Protein AF-A0A0R2IMF7-F1 (afdb_monomer_lite)

Organism: NCBI:txid319652

Sequence (146 aa):
MRCHIEWNLQREDLAADRNMKKHTAIFKRALKAGGRRDLFLGTRECQGYVKPQAFGSGDGYYDNVTSQYFGLMFHGYNYPSDTGNSMLSVRMDAPIMKNGVVHFKRPEECKIVQPIRKIKDVGGHNQKLFESVDDLYQQMIRGDDK

Secondary structure (DSSP, 8-state):
--------TT-GGGGGG--HHHHHHHHHHHHHTT-SS-EESSSTT-EE------TT-S--TTTT---EE--SEEEEEE-HHHHS-SEEEEEEE--EEETTEE-PPPGGG--EEEEEEE------S-GGG---HHHHHHHHHHHS--

InterPro domains:
  IPR010155 CRISPR pre-crRNA endoribonuclease Cas5d [TIGR01876] (2-113)
  IPR021124 CRISPR-associated protein, Cas5 [PF09704] (3-104)

Radius of gyration: 20.21 Å; chains: 1; bounding box: 45×46×52 Å

Foldseek 3Di:
DDDDDDDQPLPPVCVLVPDRVVVVVVVVVQQCVFHPDWDADVDPVRTDTHHDDDPPPDDDPQQVPQKDKDAKDWDAWDDCSRVVDQWIKTFIDTWMDGSNDTDDDDPVPGPDIGTDDGDDPPDDDDPVVDDRPVRVVVVVVVVVPD

pLDDT: mean 86.55, std 13.64, range [39.19, 97.69]

Structure (mmCIF, N/CA/C/O backbone):
data_AF-A0A0R2IMF7-F1
#
_entry.id   AF-A0A0R2IMF7-F1
#
loop_
_atom_site.group_PDB
_atom_site.id
_atom_site.type_symbol
_atom_site.label_atom_id
_atom_site.label_alt_id
_atom_site.label_comp_id
_atom_site.label_asym_id
_atom_site.label_entity_id
_atom_site.label_seq_id
_atom_site.pdbx_PDB_ins_code
_atom_site.Cartn_x
_atom_site.Cartn_y
_atom_site.Cartn_z
_atom_site.occupancy
_atom_site.B_iso_or_equiv
_atom_site.auth_seq_id
_atom_site.auth_comp_id
_atom_site.auth_asym_id
_atom_site.auth_atom_id
_atom_site.pdbx_PDB_model_num
ATOM 1 N N . MET A 1 1 ? -9.077 -3.267 2.532 1.00 86.12 1 MET A N 1
ATOM 2 C CA . MET A 1 1 ? -8.059 -2.433 1.849 1.00 86.12 1 MET A CA 1
ATOM 3 C C . MET A 1 1 ? -8.563 -2.066 0.463 1.00 86.12 1 MET A C 1
ATOM 5 O O . MET A 1 1 ? -9.240 -2.882 -0.150 1.00 86.12 1 MET A O 1
ATOM 9 N N . ARG A 1 2 ? -8.247 -0.862 -0.020 1.00 93.75 2 ARG A N 1
ATOM 10 C CA . ARG A 1 2 ? -8.507 -0.425 -1.397 1.00 93.75 2 ARG A CA 1
ATOM 11 C C . ARG A 1 2 ? -7.180 -0.022 -2.033 1.00 93.75 2 ARG A C 1
ATOM 13 O O . ARG A 1 2 ? -6.409 0.690 -1.401 1.00 93.75 2 ARG A O 1
ATOM 20 N N . CYS A 1 3 ? -6.930 -0.474 -3.253 1.00 93.44 3 CYS A N 1
ATOM 21 C CA . CYS A 1 3 ? -5.738 -0.150 -4.030 1.00 93.44 3 CYS A CA 1
ATOM 22 C C . CYS A 1 3 ? -6.068 -0.139 -5.525 1.00 93.44 3 CYS A C 1
ATOM 24 O O . CYS A 1 3 ? -7.151 -0.569 -5.934 1.00 93.44 3 CYS A O 1
ATOM 26 N N . HIS A 1 4 ? -5.123 0.335 -6.328 1.00 92.62 4 HIS A N 1
ATOM 27 C CA . HIS A 1 4 ? -5.184 0.323 -7.784 1.00 92.62 4 HIS A CA 1
ATOM 28 C C . HIS A 1 4 ? -3.802 0.015 -8.368 1.00 92.62 4 HIS A C 1
ATOM 30 O O . HIS A 1 4 ? -2.811 -0.055 -7.643 1.00 92.62 4 HIS A O 1
ATOM 36 N N . ILE A 1 5 ? -3.763 -0.220 -9.678 1.00 92.06 5 ILE A N 1
ATOM 37 C CA . ILE A 1 5 ? -2.541 -0.513 -10.429 1.00 92.06 5 ILE A CA 1
ATOM 38 C C . ILE A 1 5 ? -2.231 0.701 -11.305 1.00 92.06 5 ILE A C 1
ATOM 40 O O . ILE A 1 5 ? -3.116 1.202 -11.997 1.00 92.06 5 ILE A O 1
ATOM 44 N N . GLU A 1 6 ? -0.974 1.129 -11.299 1.00 91.62 6 GLU A N 1
ATOM 45 C CA . GLU A 1 6 ? -0.418 2.115 -12.227 1.00 91.62 6 GLU A CA 1
ATOM 46 C C . GLU A 1 6 ? 0.743 1.478 -12.998 1.00 91.62 6 GLU A C 1
ATOM 48 O O . GLU A 1 6 ? 1.338 0.492 -12.552 1.00 91.62 6 GLU A O 1
ATOM 53 N N . TRP A 1 7 ? 1.054 2.009 -14.180 1.00 91.06 7 TRP A N 1
ATOM 54 C CA . TRP A 1 7 ? 2.174 1.506 -14.969 1.00 91.06 7 TRP A CA 1
ATOM 55 C C . TRP A 1 7 ? 3.504 1.949 -14.377 1.00 91.06 7 TRP A C 1
ATOM 57 O O . TRP A 1 7 ? 3.688 3.120 -14.055 1.00 91.06 7 TRP A O 1
ATOM 67 N N . ASN A 1 8 ? 4.465 1.029 -14.327 1.00 87.50 8 ASN A N 1
ATOM 68 C CA . ASN A 1 8 ? 5.844 1.395 -14.052 1.00 87.50 8 ASN A CA 1
ATOM 69 C C . ASN A 1 8 ? 6.452 2.052 -15.302 1.00 87.50 8 ASN A C 1
ATOM 71 O O . ASN A 1 8 ? 6.821 1.369 -16.260 1.00 87.50 8 ASN A O 1
ATOM 75 N N . LEU A 1 9 ? 6.536 3.384 -15.293 1.00 86.00 9 LEU A N 1
ATOM 76 C CA . LEU A 1 9 ? 7.067 4.161 -16.415 1.00 86.00 9 LEU A CA 1
ATOM 77 C C . LEU A 1 9 ? 8.586 4.027 -16.579 1.00 86.00 9 LEU A C 1
ATOM 79 O O . LEU A 1 9 ? 9.076 4.267 -17.674 1.00 86.00 9 LEU A O 1
ATOM 83 N N . GLN A 1 10 ? 9.312 3.580 -15.552 1.00 81.19 10 GLN A N 1
ATOM 84 C CA . GLN A 1 10 ? 10.766 3.371 -15.617 1.00 81.19 10 GLN A CA 1
ATOM 85 C C . GLN A 1 10 ? 11.148 2.081 -16.350 1.00 81.19 10 GLN A C 1
ATOM 87 O O . GLN A 1 10 ? 12.299 1.894 -16.732 1.00 81.19 10 GLN A O 1
ATOM 92 N N . ARG A 1 11 ? 10.181 1.184 -16.562 1.00 81.50 11 ARG A N 1
ATOM 93 C CA . ARG A 1 11 ? 10.326 -0.025 -17.378 1.00 81.50 11 ARG A CA 1
ATOM 94 C C . ARG A 1 11 ? 9.732 0.221 -18.759 1.00 81.50 11 ARG A C 1
ATOM 96 O O . ARG A 1 11 ? 8.599 -0.171 -19.055 1.00 81.50 11 ARG A O 1
ATOM 103 N N . GLU A 1 12 ? 10.482 0.942 -19.586 1.00 83.19 12 GLU A N 1
ATOM 104 C CA . GLU A 1 12 ? 10.128 1.189 -20.991 1.00 83.19 12 GLU A CA 1
ATOM 105 C C . GLU A 1 12 ? 10.163 -0.098 -21.826 1.00 83.19 12 GLU A C 1
ATOM 107 O O . GLU A 1 12 ? 9.332 -0.275 -22.712 1.00 83.19 12 GLU A O 1
ATOM 112 N N . ASP A 1 13 ? 11.033 -1.046 -21.471 1.00 82.06 13 ASP A N 1
ATOM 113 C CA . ASP A 1 13 ? 11.120 -2.383 -22.072 1.00 82.06 13 ASP A CA 1
ATOM 114 C C . ASP A 1 13 ? 9.810 -3.182 -21.963 1.00 82.06 13 ASP A C 1
ATOM 116 O O . ASP A 1 13 ? 9.522 -4.031 -22.802 1.00 82.06 13 ASP A O 1
ATOM 120 N N . LEU A 1 14 ? 8.980 -2.881 -20.959 1.00 83.69 14 LEU A N 1
ATOM 121 C CA . LEU A 1 14 ? 7.675 -3.510 -20.744 1.00 83.69 14 LEU A CA 1
ATOM 122 C C . LEU A 1 14 ? 6.506 -2.691 -21.306 1.00 83.69 14 LEU A C 1
ATOM 124 O O . LEU A 1 14 ? 5.352 -2.977 -20.983 1.00 83.69 14 LEU A O 1
ATOM 128 N N . ALA A 1 15 ? 6.761 -1.672 -22.133 1.00 86.06 15 ALA A N 1
ATOM 129 C CA . ALA A 1 15 ? 5.702 -0.841 -22.704 1.00 86.06 15 ALA A CA 1
ATOM 130 C C . ALA A 1 15 ? 4.660 -1.656 -23.488 1.00 86.06 15 ALA A C 1
ATOM 132 O O . ALA A 1 15 ? 3.467 -1.371 -23.378 1.00 86.06 15 ALA A O 1
ATOM 133 N N . ALA A 1 16 ? 5.091 -2.707 -24.192 1.00 84.81 16 ALA A N 1
ATOM 134 C CA . ALA A 1 16 ? 4.203 -3.613 -24.919 1.00 84.81 16 ALA A CA 1
ATOM 135 C C . ALA A 1 16 ? 3.254 -4.404 -23.994 1.00 84.81 16 ALA A C 1
ATOM 137 O O . ALA A 1 16 ? 2.125 -4.697 -24.376 1.00 84.81 16 ALA A O 1
ATOM 138 N N . ASP A 1 17 ? 3.648 -4.683 -22.743 1.00 86.38 17 ASP A N 1
ATOM 139 C CA . ASP A 1 17 ? 2.815 -5.429 -21.786 1.00 86.38 17 ASP A CA 1
ATOM 140 C C . ASP A 1 17 ? 1.851 -4.539 -20.975 1.00 86.38 17 ASP A C 1
ATOM 142 O O . ASP A 1 17 ? 1.181 -5.003 -20.043 1.00 86.38 17 ASP A O 1
ATOM 146 N N . ARG A 1 18 ? 1.735 -3.247 -21.317 1.00 88.00 18 ARG A N 1
ATOM 147 C CA . ARG A 1 18 ? 0.848 -2.278 -20.645 1.00 88.00 18 ARG A CA 1
ATOM 148 C C . ARG A 1 18 ? -0.626 -2.464 -21.033 1.00 88.00 18 ARG A C 1
ATOM 150 O O . ARG A 1 18 ? -1.303 -1.548 -21.493 1.00 88.00 18 ARG A O 1
ATOM 157 N N . ASN A 1 19 ? -1.161 -3.661 -20.805 1.00 90.00 19 ASN A N 1
ATOM 158 C CA . ASN A 1 19 ? -2.553 -4.013 -21.073 1.00 90.00 19 ASN A CA 1
ATOM 159 C C . ASN A 1 19 ? -3.383 -4.067 -19.777 1.00 90.00 19 ASN A C 1
ATOM 161 O O . ASN A 1 19 ? -3.383 -5.062 -19.046 1.00 90.00 19 ASN A O 1
ATOM 165 N N . MET A 1 20 ? -4.135 -3.000 -19.485 1.00 89.69 20 MET A N 1
ATOM 166 C CA . MET A 1 20 ? -4.880 -2.886 -18.220 1.00 89.69 20 MET A CA 1
ATOM 167 C C . MET A 1 20 ? -5.949 -3.978 -18.065 1.00 89.69 20 MET A C 1
ATOM 169 O O . MET A 1 20 ? -6.173 -4.478 -16.960 1.00 89.69 20 MET A O 1
ATOM 173 N N . LYS A 1 21 ? -6.587 -4.393 -19.170 1.00 89.25 21 LYS A N 1
ATOM 174 C CA . LYS A 1 21 ? -7.603 -5.456 -19.157 1.00 89.25 21 LYS A CA 1
ATOM 175 C C . LYS A 1 21 ? -6.982 -6.793 -18.752 1.00 89.25 21 LYS A C 1
ATOM 177 O O . LYS A 1 21 ? -7.521 -7.458 -17.867 1.00 89.25 21 LYS A O 1
ATOM 182 N N . LYS A 1 22 ? -5.828 -7.141 -19.337 1.00 89.31 22 LYS A N 1
ATOM 183 C CA . LYS A 1 22 ? -5.051 -8.347 -19.008 1.00 89.31 22 LYS A CA 1
ATOM 184 C C . LYS A 1 22 ? -4.709 -8.384 -17.516 1.00 89.31 22 LYS A C 1
ATOM 186 O O . LYS A 1 22 ? -5.088 -9.327 -16.819 1.00 89.31 22 LYS A O 1
ATOM 191 N N . HIS A 1 23 ? -4.042 -7.344 -17.014 1.00 90.06 23 HIS A N 1
ATOM 192 C CA . HIS A 1 23 ? -3.564 -7.297 -15.626 1.00 90.06 23 HIS A CA 1
ATOM 193 C C . HIS A 1 23 ? -4.714 -7.270 -14.612 1.00 90.06 23 HIS A C 1
ATOM 195 O O . HIS A 1 23 ? -4.693 -8.025 -13.640 1.00 90.06 23 HIS A O 1
ATOM 201 N N . THR A 1 24 ? -5.780 -6.507 -14.877 1.00 90.38 24 THR A N 1
ATOM 202 C CA . THR A 1 24 ? -6.968 -6.472 -14.006 1.00 90.38 24 THR A CA 1
ATOM 203 C C . THR A 1 24 ? -7.691 -7.820 -13.962 1.00 90.38 24 THR A C 1
ATOM 205 O O . THR A 1 24 ? -8.131 -8.250 -12.894 1.00 90.38 24 THR A O 1
ATOM 208 N N . ALA A 1 25 ? -7.822 -8.512 -15.099 1.00 91.44 25 ALA A N 1
ATOM 209 C CA . ALA A 1 25 ? -8.451 -9.831 -15.147 1.00 91.44 25 ALA A CA 1
ATOM 210 C C . ALA A 1 25 ? -7.648 -10.867 -14.345 1.00 91.44 25 ALA A C 1
ATOM 212 O O . ALA A 1 25 ? -8.224 -11.600 -13.538 1.00 91.44 25 ALA A O 1
ATOM 213 N N . ILE A 1 26 ? -6.320 -10.889 -14.510 1.00 91.00 26 ILE A N 1
ATOM 214 C CA . ILE A 1 26 ? -5.426 -11.761 -13.735 1.00 91.00 26 ILE A CA 1
ATOM 215 C C . ILE A 1 26 ? -5.531 -11.443 -12.240 1.00 91.00 26 ILE A C 1
ATOM 217 O O . ILE A 1 26 ? -5.704 -12.364 -11.442 1.00 91.00 26 ILE A O 1
ATOM 221 N N . PHE A 1 27 ? -5.494 -10.162 -11.862 1.00 92.38 27 PHE A N 1
ATOM 222 C CA . PHE A 1 27 ? -5.606 -9.735 -10.467 1.00 92.38 27 PHE A CA 1
ATOM 223 C C . PHE A 1 27 ? -6.930 -10.180 -9.836 1.00 92.38 27 PHE A C 1
ATOM 225 O O . PHE A 1 27 ? -6.932 -10.770 -8.759 1.00 92.38 27 PHE A O 1
ATOM 232 N N . LYS A 1 28 ? -8.061 -9.987 -10.531 1.00 91.75 28 LYS A N 1
ATOM 233 C CA . LYS A 1 28 ? -9.380 -10.436 -10.055 1.00 91.75 28 LYS A CA 1
ATOM 234 C C . LYS A 1 28 ? -9.445 -11.953 -9.869 1.00 91.75 28 LYS A C 1
ATOM 236 O O . LYS A 1 28 ? -9.999 -12.407 -8.871 1.00 91.75 28 LYS A O 1
ATOM 241 N N . ARG A 1 29 ? -8.895 -12.738 -10.805 1.00 92.31 29 ARG A N 1
ATOM 242 C CA . ARG A 1 29 ? -8.847 -14.208 -10.686 1.00 92.31 29 ARG A CA 1
ATOM 243 C C . ARG A 1 29 ? -7.985 -14.646 -9.503 1.00 92.31 29 ARG A C 1
ATOM 245 O O . ARG A 1 29 ? -8.437 -15.452 -8.701 1.00 92.31 29 ARG A O 1
ATOM 252 N N . ALA A 1 30 ? -6.793 -14.069 -9.366 1.00 93.31 30 ALA A N 1
ATOM 253 C CA . ALA A 1 30 ? -5.892 -14.348 -8.252 1.00 93.31 30 ALA A CA 1
ATOM 254 C C . ALA A 1 30 ? -6.531 -14.004 -6.900 1.00 93.31 30 ALA A C 1
ATOM 256 O O . ALA A 1 30 ? -6.486 -14.815 -5.984 1.00 93.31 30 ALA A O 1
ATOM 257 N N . LEU A 1 31 ? -7.171 -12.837 -6.784 1.00 93.38 31 LEU A N 1
ATOM 258 C CA . LEU A 1 31 ? -7.825 -12.411 -5.548 1.00 93.38 31 LEU A CA 1
ATOM 259 C C . LEU A 1 31 ? -8.978 -13.343 -5.153 1.00 93.38 31 LEU A C 1
ATOM 261 O O . LEU A 1 31 ? -9.123 -13.662 -3.977 1.00 93.38 31 LEU A O 1
ATOM 265 N N . LYS A 1 32 ? -9.774 -13.814 -6.123 1.00 93.38 32 LYS A N 1
ATOM 266 C CA . LYS A 1 32 ? -10.837 -14.804 -5.872 1.00 93.38 32 LYS A CA 1
ATOM 267 C C . LYS A 1 32 ? -10.293 -16.142 -5.362 1.00 93.38 32 LYS A C 1
ATOM 269 O O . LYS A 1 32 ? -10.981 -16.798 -4.594 1.00 93.38 32 LYS A O 1
ATOM 274 N N . ALA A 1 33 ? -9.082 -16.517 -5.766 1.00 93.19 33 ALA A N 1
ATOM 275 C CA . ALA A 1 33 ? -8.410 -17.739 -5.328 1.00 93.19 33 ALA A CA 1
ATOM 276 C C . ALA A 1 33 ? -7.598 -17.573 -4.024 1.00 93.19 33 ALA A C 1
ATOM 278 O O . ALA A 1 33 ? -6.900 -18.500 -3.632 1.00 93.19 33 ALA A O 1
ATOM 279 N N . GLY A 1 34 ? -7.659 -16.411 -3.357 1.00 91.19 34 GLY A N 1
ATOM 280 C CA . GLY A 1 34 ? -6.911 -16.150 -2.118 1.00 91.19 34 GLY A CA 1
ATOM 281 C C . GLY A 1 34 ? -5.477 -15.644 -2.321 1.00 91.19 34 GLY A C 1
ATOM 282 O O . GLY A 1 34 ? -4.736 -15.498 -1.355 1.00 91.19 34 GLY A O 1
ATOM 283 N N . GLY A 1 35 ? -5.094 -15.318 -3.557 1.00 91.75 35 GLY A N 1
ATOM 284 C CA . GLY A 1 35 ? -3.746 -14.892 -3.932 1.00 91.75 35 GLY A CA 1
ATOM 285 C C . GLY A 1 35 ? -3.006 -15.942 -4.764 1.00 91.75 35 GLY A C 1
ATOM 286 O O . GLY A 1 35 ? -3.495 -17.038 -5.006 1.00 91.75 35 GLY A O 1
ATOM 287 N N . ARG A 1 36 ? -1.817 -15.584 -5.264 1.00 91.69 36 ARG A N 1
ATOM 288 C CA . ARG A 1 36 ? -0.920 -16.510 -5.995 1.00 91.69 36 ARG A CA 1
ATOM 289 C C . ARG A 1 36 ? 0.238 -17.028 -5.140 1.00 91.69 36 ARG A C 1
ATOM 291 O O . ARG A 1 36 ? 1.036 -17.818 -5.628 1.00 91.69 36 ARG A O 1
ATOM 298 N N . ARG A 1 37 ? 0.392 -16.494 -3.930 1.00 93.19 37 ARG A N 1
ATOM 299 C CA . ARG A 1 37 ? 1.476 -16.783 -2.989 1.00 93.19 37 ARG A CA 1
ATOM 300 C C . ARG A 1 37 ? 0.916 -16.720 -1.577 1.00 93.19 37 ARG A C 1
ATOM 302 O O . ARG A 1 37 ? -0.104 -16.060 -1.370 1.00 93.19 37 ARG A O 1
ATOM 309 N N . ASP A 1 38 ? 1.636 -17.323 -0.643 1.00 93.94 38 ASP A N 1
ATOM 310 C CA . ASP A 1 38 ? 1.354 -17.190 0.781 1.00 93.94 38 ASP A CA 1
ATOM 311 C C . ASP A 1 38 ? 1.385 -15.721 1.213 1.00 93.94 38 ASP A C 1
ATOM 313 O O . ASP A 1 38 ? 2.174 -14.912 0.708 1.00 93.94 38 ASP A O 1
ATOM 317 N N . LEU A 1 39 ? 0.500 -15.379 2.147 1.00 94.81 39 LEU A N 1
ATOM 318 C CA . LEU A 1 39 ? 0.348 -14.032 2.672 1.00 94.81 39 LEU A CA 1
ATOM 319 C C . LEU A 1 39 ? 0.870 -13.967 4.102 1.00 94.81 39 LEU A C 1
ATOM 321 O O . LEU A 1 39 ? 0.502 -14.785 4.941 1.00 94.81 39 LEU A O 1
ATOM 325 N N . PHE A 1 40 ? 1.671 -12.941 4.377 1.00 96.88 40 PHE A N 1
ATOM 326 C CA . PHE A 1 40 ? 2.277 -12.695 5.680 1.00 96.88 40 PHE A CA 1
ATOM 327 C C . PHE A 1 40 ? 1.933 -11.295 6.189 1.00 96.88 40 PHE A C 1
ATOM 329 O O . PHE A 1 40 ? 1.930 -10.327 5.424 1.00 96.88 40 PHE A O 1
ATOM 336 N N . LEU A 1 41 ? 1.676 -11.180 7.489 1.00 96.25 41 LEU A N 1
ATOM 337 C CA . LEU A 1 41 ? 1.415 -9.924 8.188 1.00 96.25 41 LEU A CA 1
ATOM 338 C C . LEU A 1 41 ? 2.708 -9.431 8.853 1.00 96.25 41 LEU A C 1
ATOM 340 O O . LEU A 1 41 ? 2.900 -9.555 10.056 1.00 96.25 41 LEU A O 1
ATOM 344 N N . GLY A 1 42 ? 3.623 -8.898 8.043 1.00 95.19 42 GLY A N 1
ATOM 345 C CA . GLY A 1 42 ? 4.891 -8.308 8.496 1.00 95.19 42 GLY A CA 1
ATOM 346 C C . GLY A 1 42 ? 6.034 -9.308 8.701 1.00 95.19 42 GLY A C 1
ATOM 347 O O . GLY A 1 42 ? 7.163 -9.005 8.323 1.00 95.19 42 GLY A O 1
ATOM 348 N N . THR A 1 43 ? 5.757 -10.505 9.221 1.00 95.81 43 THR A N 1
ATOM 349 C CA . THR A 1 43 ? 6.768 -11.543 9.497 1.00 95.81 43 THR A CA 1
ATOM 350 C C . THR A 1 43 ? 6.329 -12.929 9.009 1.00 95.81 43 THR A C 1
ATOM 352 O O . THR A 1 43 ? 5.151 -13.154 8.726 1.00 95.81 43 THR A O 1
ATOM 355 N N . ARG A 1 44 ? 7.275 -13.868 8.856 1.00 96.00 44 ARG A N 1
ATOM 356 C CA . ARG A 1 44 ? 7.038 -15.176 8.204 1.00 96.00 44 ARG A CA 1
ATOM 357 C C . ARG A 1 44 ? 6.166 -16.114 9.043 1.00 96.00 44 ARG A C 1
ATOM 359 O O . ARG A 1 44 ? 5.473 -16.965 8.503 1.00 96.00 44 ARG A O 1
ATOM 366 N N . GLU A 1 45 ? 6.207 -15.964 10.353 1.00 96.19 45 GLU A N 1
ATOM 367 C CA . GLU A 1 45 ? 5.408 -16.713 11.316 1.00 96.19 45 GLU A CA 1
ATOM 368 C C . GLU A 1 45 ? 3.957 -16.210 11.408 1.00 96.19 45 GLU A C 1
ATOM 370 O O . GLU A 1 45 ? 3.081 -16.934 11.871 1.00 96.19 45 GLU A O 1
ATOM 375 N N . CYS A 1 46 ? 3.678 -15.002 10.910 1.00 96.94 46 CYS A N 1
ATOM 376 C CA . CYS A 1 46 ? 2.353 -14.385 10.933 1.00 96.94 46 CYS A CA 1
ATOM 377 C C . CYS A 1 46 ? 1.613 -14.600 9.602 1.00 96.94 46 CYS A C 1
ATOM 379 O O . CYS A 1 46 ? 1.406 -13.657 8.833 1.00 96.94 46 CYS A O 1
ATOM 381 N N . GLN A 1 47 ? 1.228 -15.844 9.305 1.00 97.25 47 GLN A N 1
ATOM 382 C CA . GLN A 1 47 ? 0.503 -16.177 8.074 1.00 97.25 47 GLN A CA 1
ATOM 383 C C . GLN A 1 47 ? -0.962 -15.702 8.119 1.00 97.25 47 GLN A C 1
ATOM 385 O O . GLN A 1 47 ? -1.629 -15.775 9.150 1.00 97.25 47 GLN A O 1
ATOM 390 N N . GLY A 1 48 ? -1.478 -15.231 6.982 1.00 95.94 48 GLY A N 1
ATOM 391 C CA . GLY A 1 48 ? -2.863 -14.788 6.821 1.00 95.94 48 GLY A CA 1
ATOM 392 C C . GLY A 1 48 ? -3.472 -15.207 5.482 1.00 95.94 48 GLY A C 1
ATOM 393 O O . GLY A 1 48 ? -2.877 -15.958 4.712 1.00 95.94 48 GLY A O 1
ATOM 394 N N . TYR A 1 49 ? -4.669 -14.698 5.191 1.00 96.00 49 TYR A N 1
ATOM 395 C CA . TYR A 1 49 ? -5.375 -14.938 3.930 1.00 96.00 49 TYR A CA 1
ATOM 396 C C . TYR A 1 49 ? -6.080 -13.668 3.442 1.00 96.00 49 TYR A C 1
ATOM 398 O O . TYR A 1 49 ? -6.298 -12.724 4.204 1.00 96.00 49 TYR A O 1
ATOM 406 N N . VAL A 1 50 ? -6.460 -13.643 2.163 1.00 95.56 50 VAL A N 1
ATOM 407 C CA . VAL A 1 50 ? -7.252 -12.558 1.563 1.00 95.56 50 VAL A CA 1
ATOM 408 C C . VAL A 1 50 ? -8.504 -13.093 0.897 1.00 95.56 50 VAL A C 1
ATOM 410 O O . VAL A 1 50 ? -8.534 -14.207 0.384 1.00 95.56 50 VAL A O 1
ATOM 413 N N . LYS A 1 51 ? -9.539 -12.254 0.872 1.00 94.25 51 LYS A N 1
ATOM 414 C CA . LYS A 1 51 ? -10.773 -12.493 0.129 1.00 94.25 51 LYS A CA 1
ATOM 415 C C . LYS A 1 51 ? -11.214 -11.215 -0.585 1.00 94.25 51 LYS A C 1
ATOM 417 O O . LYS A 1 51 ? -10.937 -10.119 -0.088 1.00 94.25 51 LYS A O 1
ATOM 422 N N . PRO A 1 52 ? -11.908 -11.321 -1.727 1.00 94.56 52 PRO A N 1
ATOM 423 C CA . PRO A 1 52 ? -12.559 -10.168 -2.328 1.00 94.56 52 PRO A CA 1
ATOM 424 C C . PRO A 1 52 ? -13.650 -9.645 -1.386 1.00 94.56 52 PRO A C 1
ATOM 426 O O . PRO A 1 52 ? -14.439 -10.422 -0.853 1.00 94.56 52 PRO A O 1
ATOM 429 N N . GLN A 1 53 ? -13.686 -8.330 -1.184 1.00 93.38 53 GLN A N 1
ATOM 430 C CA . GLN A 1 53 ? -14.693 -7.664 -0.362 1.00 93.38 53 GLN A CA 1
ATOM 431 C C . GLN A 1 53 ? -14.910 -6.238 -0.869 1.00 93.38 53 GLN A C 1
ATOM 433 O O . GLN A 1 53 ? -13.961 -5.585 -1.314 1.00 93.38 53 GLN A O 1
ATOM 438 N N . ALA A 1 54 ? -16.151 -5.755 -0.800 1.00 94.69 54 ALA A N 1
ATOM 439 C CA . ALA A 1 54 ? -16.449 -4.354 -1.066 1.00 94.69 54 ALA A CA 1
ATOM 440 C C . ALA A 1 54 ? -15.829 -3.471 0.030 1.00 94.69 54 ALA A C 1
ATOM 442 O O . ALA A 1 54 ? -15.924 -3.760 1.221 1.00 94.69 54 ALA A O 1
ATOM 443 N N . PHE A 1 55 ? -15.144 -2.397 -0.357 1.00 95.12 55 PHE A N 1
ATOM 444 C CA . PHE A 1 55 ? -14.535 -1.510 0.630 1.00 95.12 55 PHE A CA 1
ATOM 445 C C . PHE A 1 55 ? -15.619 -0.724 1.380 1.00 95.12 55 PHE A C 1
ATOM 447 O O . PHE A 1 55 ? -16.485 -0.136 0.739 1.00 95.12 55 PHE A O 1
ATOM 454 N N . GLY A 1 56 ? -15.544 -0.699 2.713 1.00 93.88 56 GLY A N 1
ATOM 455 C CA . GLY A 1 56 ? -16.523 -0.014 3.565 1.00 93.88 56 GLY A CA 1
ATOM 456 C C . GLY A 1 56 ? -17.820 -0.793 3.808 1.00 93.88 56 GLY A C 1
ATOM 457 O O . GLY A 1 56 ? -18.780 -0.211 4.291 1.00 93.88 56 GLY A O 1
ATOM 458 N N . SER A 1 57 ? -17.882 -2.082 3.453 1.00 94.69 57 SER A N 1
ATOM 459 C CA . SER A 1 57 ? -19.033 -2.931 3.779 1.00 94.69 57 SER A CA 1
ATOM 460 C C . SER A 1 57 ? -18.876 -3.613 5.140 1.00 94.69 57 SER A C 1
ATOM 462 O O . SER A 1 57 ? -17.808 -4.177 5.404 1.00 94.69 57 SER A O 1
ATOM 464 N N . GLY A 1 58 ? -19.974 -3.713 5.888 1.00 94.19 58 GLY A N 1
ATOM 465 C CA . GLY A 1 58 ? -20.021 -4.344 7.209 1.00 94.19 58 GLY A CA 1
ATOM 466 C C . GLY A 1 58 ? -19.560 -3.403 8.319 1.00 94.19 58 GLY A C 1
ATOM 467 O O . GLY A 1 58 ? -18.960 -2.369 8.039 1.00 94.19 58 GLY A O 1
ATOM 468 N N . ASP A 1 59 ? -19.843 -3.785 9.561 1.00 96.19 59 ASP A N 1
ATOM 469 C CA . ASP A 1 59 ? -19.538 -2.961 10.730 1.00 96.19 59 ASP A CA 1
ATOM 470 C C . ASP A 1 59 ? -18.068 -3.112 11.147 1.00 96.19 59 ASP A C 1
ATOM 472 O O . ASP A 1 59 ? -17.519 -4.219 11.208 1.00 96.19 59 ASP A O 1
ATOM 476 N N . GLY A 1 60 ? -17.423 -1.988 11.443 1.00 95.44 60 GLY A N 1
ATOM 477 C CA . GLY A 1 60 ? -16.061 -1.900 11.944 1.00 95.44 60 GLY A CA 1
ATOM 478 C C . GLY A 1 60 ? -16.006 -1.451 13.404 1.00 95.44 60 GLY A C 1
ATOM 479 O O . GLY A 1 60 ? -16.783 -0.622 13.869 1.00 95.44 60 GLY A O 1
ATOM 480 N N . TYR A 1 61 ? -15.013 -1.951 14.146 1.00 97.06 61 TYR A N 1
ATOM 481 C CA . TYR A 1 61 ? -14.804 -1.573 15.552 1.00 97.06 61 TYR A CA 1
ATOM 482 C C . TYR A 1 61 ? -14.578 -0.060 15.745 1.00 97.06 61 TYR A C 1
ATOM 484 O O . TYR A 1 61 ? -14.941 0.511 16.770 1.00 97.06 61 TYR A O 1
ATOM 492 N N . TYR A 1 62 ? -13.974 0.598 14.752 1.00 97.19 62 TYR A N 1
ATOM 493 C CA . TYR A 1 62 ? -13.563 2.002 14.819 1.00 97.19 62 TYR A CA 1
ATOM 494 C C . TYR A 1 62 ? -14.498 2.965 14.073 1.00 97.19 62 TYR A C 1
ATOM 496 O O . TYR A 1 62 ? -14.152 4.138 13.928 1.00 97.19 62 TYR A O 1
ATOM 504 N N . ASP A 1 63 ? -15.672 2.521 13.621 1.00 95.56 63 ASP A N 1
ATOM 505 C CA . ASP A 1 63 ? -16.570 3.344 12.793 1.00 95.56 63 ASP A CA 1
ATOM 506 C C . ASP A 1 63 ? -17.028 4.618 13.522 1.00 95.56 63 ASP A C 1
ATOM 508 O O . ASP A 1 63 ? -17.100 5.701 12.935 1.00 95.56 63 ASP A O 1
ATOM 512 N N . ASN A 1 64 ? -17.225 4.508 14.838 1.00 96.44 64 ASN A N 1
ATOM 513 C CA . ASN A 1 64 ? -17.642 5.608 15.711 1.00 96.44 64 ASN A CA 1
ATOM 514 C C . ASN A 1 64 ? -16.469 6.410 16.302 1.00 96.44 64 ASN A C 1
ATOM 516 O O . ASN A 1 64 ? -16.685 7.332 17.087 1.00 96.44 64 ASN A O 1
ATOM 520 N N . VAL A 1 65 ? -15.221 6.084 15.949 1.00 96.44 65 VAL A N 1
ATOM 521 C CA . VAL A 1 65 ? -14.045 6.839 16.397 1.00 96.44 65 VAL A CA 1
ATOM 522 C C . VAL A 1 65 ? -13.733 7.930 15.379 1.00 96.44 65 VAL A C 1
ATOM 524 O O . VAL A 1 65 ? -13.186 7.663 14.309 1.00 96.44 65 VAL A O 1
ATOM 527 N N . THR A 1 66 ? -14.051 9.180 15.726 1.00 95.69 66 THR A N 1
ATOM 528 C CA . THR A 1 66 ? -13.889 10.343 14.836 1.00 95.69 66 THR A CA 1
ATOM 529 C C . THR A 1 66 ? -12.465 10.495 14.310 1.00 95.69 66 THR A C 1
ATOM 531 O O . THR A 1 66 ? -12.263 10.756 13.125 1.00 95.69 66 THR A O 1
ATOM 534 N N . SER A 1 67 ? -11.463 10.362 15.182 1.00 96.81 67 SER A N 1
ATOM 535 C CA . SER A 1 67 ? -10.062 10.506 14.800 1.00 96.81 67 SER A CA 1
ATOM 536 C C . SER A 1 67 ? -9.138 9.823 15.803 1.00 96.81 67 SER A C 1
ATOM 538 O O . SER A 1 67 ? -9.301 10.001 17.006 1.00 96.81 67 SER A O 1
ATOM 540 N N . GLN A 1 68 ? -8.123 9.121 15.306 1.00 96.62 68 GLN A N 1
ATOM 541 C CA . GLN A 1 68 ? -7.023 8.560 16.088 1.00 96.62 68 GLN A CA 1
ATOM 542 C C . GLN A 1 68 ? -5.692 8.895 15.411 1.00 96.62 68 GLN A C 1
ATOM 544 O O . GLN A 1 68 ? -5.509 8.653 14.216 1.00 96.62 68 GLN A O 1
ATOM 549 N N . TYR A 1 69 ? -4.756 9.441 16.184 1.00 96.44 69 TYR A N 1
ATOM 550 C CA . TYR A 1 69 ? -3.393 9.716 15.735 1.00 96.44 69 TYR A CA 1
ATOM 551 C C . TYR A 1 69 ? -2.469 8.558 16.119 1.00 96.44 69 TYR A C 1
ATOM 553 O O . TYR A 1 69 ? -2.512 8.094 17.260 1.00 96.44 69 TYR A O 1
ATOM 561 N N . PHE A 1 70 ? -1.636 8.103 15.181 1.00 95.81 70 PHE A N 1
ATOM 562 C CA . PHE A 1 70 ? -0.687 7.005 15.415 1.00 95.81 70 PHE A CA 1
ATOM 563 C C . PHE A 1 70 ? 0.758 7.462 15.640 1.00 95.81 70 PHE A C 1
ATOM 565 O O . PHE A 1 70 ? 1.623 6.634 15.914 1.00 95.81 70 PHE A O 1
ATOM 572 N N . GLY A 1 71 ? 1.042 8.764 15.552 1.00 96.31 71 GLY A N 1
ATOM 573 C CA . GLY A 1 71 ? 2.422 9.244 15.578 1.00 96.31 71 GLY A CA 1
ATOM 574 C C . GLY A 1 71 ? 3.138 9.039 14.247 1.00 96.31 71 GLY A C 1
ATOM 575 O O . GLY A 1 71 ? 2.522 8.745 13.223 1.00 96.31 71 GLY A O 1
ATOM 576 N N . LEU A 1 72 ? 4.456 9.235 14.265 1.00 96.62 72 LEU A N 1
ATOM 577 C CA . LEU A 1 72 ? 5.305 9.042 13.096 1.00 96.62 72 LEU A CA 1
ATOM 578 C C . LEU A 1 72 ? 5.465 7.544 12.806 1.00 96.62 72 LEU A C 1
ATOM 580 O O . LEU A 1 72 ? 5.934 6.788 13.653 1.00 96.62 72 LEU A O 1
ATOM 584 N N . MET A 1 73 ? 5.114 7.130 11.595 1.00 97.31 73 MET A N 1
ATOM 585 C CA . MET A 1 73 ? 5.169 5.753 11.124 1.00 97.31 73 MET A CA 1
ATOM 586 C C . MET A 1 73 ? 5.978 5.636 9.833 1.00 97.31 73 MET A C 1
ATOM 588 O O . MET A 1 73 ? 6.089 6.569 9.035 1.00 97.31 73 MET A O 1
ATOM 592 N N . PHE A 1 74 ? 6.527 4.446 9.616 1.00 97.06 74 PHE A N 1
ATOM 593 C CA . PHE A 1 74 ? 7.165 4.078 8.360 1.00 97.06 74 PHE A CA 1
ATOM 594 C C . PHE A 1 74 ? 6.133 4.010 7.224 1.00 97.06 74 PHE A C 1
ATOM 596 O O . PHE A 1 74 ? 5.102 3.355 7.365 1.00 97.06 74 PHE A O 1
ATOM 603 N N . HIS A 1 75 ? 6.420 4.663 6.092 1.00 96.81 75 HIS A N 1
ATOM 604 C CA . HIS A 1 75 ? 5.596 4.593 4.876 1.00 96.81 75 HIS A CA 1
ATOM 605 C C . HIS A 1 75 ? 6.184 3.624 3.850 1.00 96.81 75 HIS A C 1
ATOM 607 O O . HIS A 1 75 ? 5.475 2.782 3.303 1.00 96.81 75 HIS A O 1
ATOM 613 N N . GLY A 1 76 ? 7.487 3.726 3.587 1.00 95.69 76 GLY A N 1
ATOM 614 C CA . GLY A 1 76 ? 8.161 2.873 2.613 1.00 95.69 76 GLY A CA 1
ATOM 615 C C . GLY A 1 76 ? 9.573 3.338 2.281 1.00 95.69 76 GLY A C 1
ATOM 616 O O . GLY A 1 76 ? 10.011 4.405 2.708 1.00 95.69 76 GLY A O 1
ATOM 617 N N . TYR A 1 77 ? 10.284 2.550 1.481 1.00 94.69 77 TYR A N 1
ATOM 618 C CA . TYR A 1 77 ? 11.592 2.924 0.946 1.00 94.69 77 TYR A CA 1
ATOM 619 C C . TYR A 1 77 ? 11.469 3.538 -0.449 1.00 94.69 77 TYR A C 1
ATOM 621 O O . TYR A 1 77 ? 10.600 3.160 -1.235 1.00 94.69 77 TYR A O 1
ATOM 629 N N . ASN A 1 78 ? 12.357 4.478 -0.757 1.00 91.81 78 ASN A N 1
ATOM 630 C CA . ASN A 1 78 ? 12.683 4.909 -2.111 1.00 91.81 78 ASN A CA 1
ATOM 631 C C . ASN A 1 78 ? 13.905 4.110 -2.563 1.00 91.81 78 ASN A C 1
ATOM 633 O O . ASN A 1 78 ? 15.022 4.394 -2.114 1.00 91.81 78 ASN A O 1
ATOM 637 N N . TYR A 1 79 ? 13.702 3.114 -3.420 1.00 88.31 79 TYR A N 1
ATOM 638 C CA . TYR A 1 79 ? 14.817 2.391 -4.017 1.00 88.31 79 TYR A CA 1
ATOM 639 C C . TYR A 1 79 ? 15.389 3.159 -5.215 1.00 88.31 79 TYR A C 1
ATOM 641 O O . TYR A 1 79 ? 14.665 3.917 -5.872 1.00 88.31 79 TYR A O 1
ATOM 649 N N . PRO A 1 80 ? 16.676 2.949 -5.543 1.00 82.44 80 PRO A N 1
ATOM 650 C CA . PRO A 1 80 ? 17.264 3.531 -6.743 1.00 82.44 80 PRO A CA 1
ATOM 651 C C . PRO A 1 80 ? 16.538 3.154 -8.030 1.00 82.44 80 PRO A C 1
ATOM 653 O O . PRO A 1 80 ? 16.329 4.018 -8.876 1.00 82.44 80 PRO A O 1
ATOM 656 N N . SER A 1 81 ? 16.066 1.908 -8.123 1.00 74.94 81 SER A N 1
ATOM 657 C CA . SER A 1 81 ? 15.258 1.413 -9.241 1.00 74.94 81 SER A CA 1
ATOM 658 C C . SER A 1 81 ? 13.968 2.203 -9.45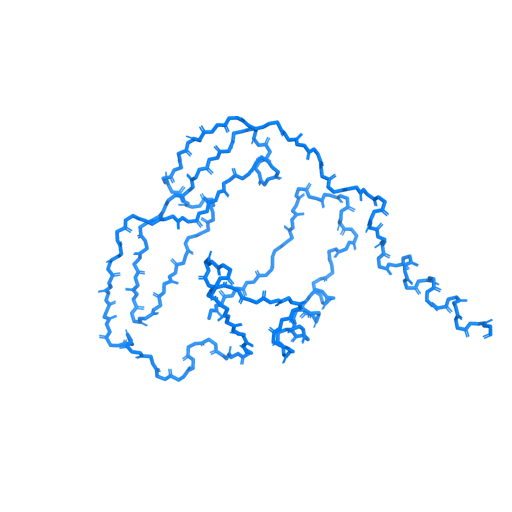1 1.00 74.94 81 SER A C 1
ATOM 660 O O . SER A 1 81 ? 13.525 2.327 -10.584 1.00 74.94 81 SER A O 1
ATOM 662 N N . ASP A 1 82 ? 13.396 2.734 -8.365 1.00 73.31 82 ASP A N 1
ATOM 663 C CA . ASP A 1 82 ? 12.075 3.370 -8.336 1.00 73.31 82 ASP A CA 1
ATOM 664 C C . ASP A 1 82 ? 12.162 4.894 -8.465 1.00 73.31 82 ASP A C 1
ATOM 666 O O . ASP A 1 82 ? 11.166 5.568 -8.718 1.00 73.31 82 ASP A O 1
ATOM 670 N N . THR A 1 83 ? 13.345 5.476 -8.256 1.00 71.00 83 THR A N 1
ATOM 671 C CA . THR A 1 83 ? 13.551 6.936 -8.244 1.00 71.00 83 THR A CA 1
ATOM 672 C C . THR A 1 83 ? 14.581 7.418 -9.260 1.00 71.00 83 THR A C 1
ATOM 674 O O . THR A 1 83 ? 14.673 8.618 -9.503 1.00 71.00 83 THR A O 1
ATOM 677 N N . GLY A 1 84 ? 15.388 6.515 -9.827 1.00 73.25 84 GLY A N 1
ATOM 678 C CA . GLY A 1 84 ? 16.557 6.850 -10.644 1.00 73.25 84 GLY A CA 1
ATOM 679 C C . GLY A 1 84 ? 17.731 7.432 -9.843 1.00 73.25 84 GLY A C 1
ATOM 680 O O . GLY A 1 84 ? 18.770 7.757 -10.415 1.00 73.25 84 GLY A O 1
ATOM 681 N N . ASN A 1 85 ? 17.600 7.567 -8.519 1.00 77.56 85 ASN A N 1
ATOM 682 C CA . ASN A 1 85 ? 18.634 8.104 -7.643 1.00 77.56 85 ASN A CA 1
ATOM 683 C C . ASN A 1 85 ? 19.347 6.972 -6.897 1.00 77.56 85 ASN A C 1
ATOM 685 O O . ASN A 1 85 ? 18.723 6.212 -6.172 1.00 77.56 85 ASN A O 1
ATOM 689 N N . SER A 1 86 ? 20.679 6.915 -6.969 1.00 84.25 86 SER A N 1
ATOM 690 C CA . SER A 1 86 ? 21.503 5.940 -6.225 1.00 84.25 86 SER A CA 1
ATOM 691 C C . SER A 1 86 ? 21.330 5.943 -4.692 1.00 84.25 86 SER A C 1
ATOM 693 O O . SER A 1 86 ? 21.869 5.069 -4.014 1.00 84.25 86 SER A O 1
ATOM 695 N N . MET A 1 87 ? 20.623 6.915 -4.111 1.00 89.75 87 MET A N 1
ATOM 696 C CA . MET A 1 87 ? 20.371 7.004 -2.674 1.00 89.75 87 MET A CA 1
ATOM 697 C C . MET A 1 87 ? 19.138 6.193 -2.251 1.00 89.75 87 MET A C 1
ATOM 699 O O . MET A 1 87 ? 18.006 6.581 -2.537 1.00 89.75 87 MET A O 1
ATOM 703 N N . LEU A 1 88 ? 19.344 5.140 -1.455 1.00 92.31 88 LEU A N 1
ATOM 704 C CA . LEU A 1 88 ? 18.260 4.527 -0.689 1.00 92.31 88 LEU A CA 1
ATOM 705 C C . LEU A 1 88 ? 17.825 5.503 0.408 1.00 92.31 88 LEU A C 1
ATOM 707 O O . LEU A 1 88 ? 18.638 5.909 1.244 1.00 92.31 88 LEU A O 1
ATOM 711 N N . SER A 1 89 ? 16.540 5.842 0.434 1.00 94.25 89 SER A N 1
ATOM 712 C CA . SER A 1 89 ? 15.946 6.664 1.492 1.00 94.25 89 SER A CA 1
ATOM 713 C C . SER A 1 89 ? 14.683 6.025 2.059 1.00 94.25 89 SER A C 1
ATOM 715 O O . SER A 1 89 ? 14.016 5.237 1.390 1.00 94.25 89 SER A O 1
ATOM 717 N N . VAL A 1 90 ? 14.368 6.344 3.311 1.00 96.50 90 VAL A N 1
ATOM 718 C CA . VAL A 1 90 ? 13.113 5.964 3.964 1.00 96.50 90 VAL A CA 1
ATOM 719 C C . VAL A 1 90 ? 12.161 7.147 3.971 1.00 96.50 90 VAL A C 1
ATOM 721 O O . VAL A 1 90 ? 12.555 8.273 4.271 1.00 96.50 90 VAL A O 1
ATOM 724 N N . ARG A 1 91 ? 10.900 6.879 3.647 1.00 96.75 91 ARG A N 1
ATOM 725 C CA . ARG A 1 91 ? 9.788 7.811 3.789 1.00 96.75 91 ARG A CA 1
ATOM 726 C C . ARG A 1 91 ? 9.039 7.490 5.073 1.00 96.75 91 ARG A C 1
ATOM 728 O O . ARG A 1 91 ? 8.681 6.336 5.320 1.00 96.75 91 ARG A O 1
ATOM 735 N N . MET A 1 92 ? 8.775 8.523 5.856 1.00 97.25 92 MET A N 1
ATOM 736 C CA . MET A 1 92 ? 7.945 8.458 7.053 1.00 97.25 92 MET A CA 1
ATOM 737 C C . MET A 1 92 ? 6.709 9.337 6.847 1.00 97.25 92 MET A C 1
ATOM 739 O O . MET A 1 92 ? 6.764 10.363 6.163 1.00 97.25 92 MET A O 1
ATOM 743 N N . ASP A 1 93 ? 5.598 8.950 7.456 1.00 97.12 93 ASP A N 1
ATOM 744 C CA . ASP A 1 93 ? 4.380 9.755 7.502 1.00 97.12 93 ASP A CA 1
ATOM 745 C C . ASP A 1 93 ? 3.748 9.662 8.889 1.00 97.12 93 ASP A C 1
ATOM 747 O O . ASP A 1 93 ? 4.047 8.751 9.651 1.00 97.12 93 ASP A O 1
ATOM 751 N N . ALA A 1 94 ? 2.881 10.606 9.230 1.00 95.81 94 ALA A N 1
ATOM 752 C CA . ALA A 1 94 ? 2.148 10.595 10.488 1.00 95.81 94 ALA A CA 1
ATOM 753 C C . ALA A 1 94 ? 0.652 10.374 10.208 1.00 95.81 94 ALA A C 1
ATOM 755 O O . ALA A 1 94 ? -0.106 11.349 10.130 1.00 95.81 94 ALA A O 1
ATOM 756 N N . PRO A 1 95 ? 0.223 9.120 9.956 1.00 96.00 95 PRO A N 1
ATOM 757 C CA . PRO A 1 95 ? -1.136 8.837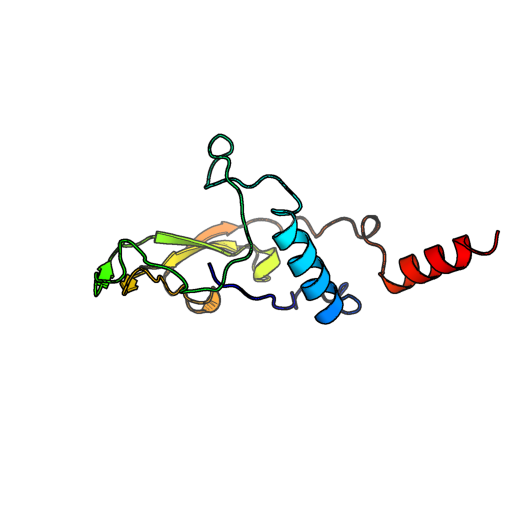 9.525 1.00 96.00 95 PRO A CA 1
ATOM 758 C C . PRO A 1 95 ? -2.152 9.119 10.636 1.00 96.00 95 PRO A C 1
ATOM 760 O O . PRO A 1 95 ? -1.918 8.877 11.823 1.00 96.00 95 PRO A O 1
ATOM 763 N N . ILE A 1 96 ? -3.321 9.594 10.213 1.00 96.88 96 ILE A N 1
ATOM 764 C CA . ILE A 1 96 ? -4.500 9.769 11.060 1.00 96.88 96 ILE A CA 1
ATOM 765 C C . ILE A 1 96 ? -5.567 8.801 10.555 1.00 96.88 96 ILE A C 1
ATOM 767 O O . ILE A 1 96 ? -5.878 8.787 9.362 1.00 96.88 96 ILE A O 1
ATOM 771 N N . MET A 1 97 ? -6.136 8.010 11.460 1.00 97.69 97 MET A N 1
ATOM 772 C CA . MET A 1 97 ? -7.330 7.217 11.184 1.00 97.69 97 MET A CA 1
ATOM 773 C C . MET A 1 97 ? -8.568 8.042 11.493 1.00 97.69 97 MET A C 1
ATOM 775 O O . MET A 1 97 ? -8.639 8.641 12.561 1.00 97.69 97 MET A O 1
ATOM 779 N N . LYS A 1 98 ? -9.550 8.044 10.596 1.00 97.50 98 LYS A N 1
ATOM 780 C CA . LYS A 1 98 ? -10.864 8.6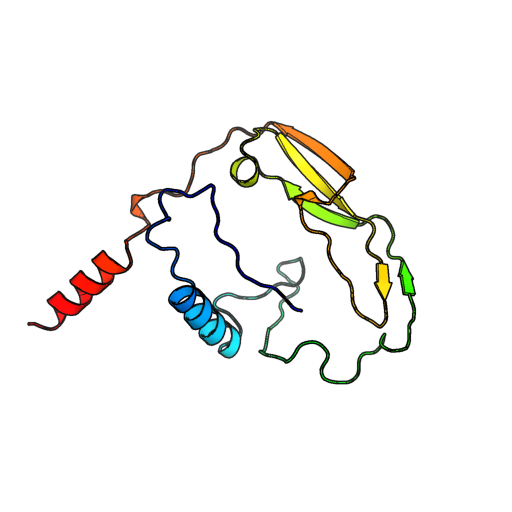59 10.812 1.00 97.50 98 LYS A CA 1
ATOM 781 C C . LYS A 1 98 ? -11.938 7.631 10.510 1.00 97.50 98 LYS A C 1
ATOM 783 O O . LYS A 1 98 ? -11.900 7.045 9.430 1.00 97.50 98 LYS A O 1
ATOM 788 N N . ASN A 1 99 ? -12.843 7.387 11.456 1.00 96.88 99 ASN A N 1
ATOM 789 C CA . ASN A 1 99 ? -13.928 6.409 11.315 1.00 96.88 99 ASN A CA 1
ATOM 790 C C . ASN A 1 99 ? -13.409 5.039 10.837 1.00 96.88 99 ASN A C 1
ATOM 792 O O . ASN A 1 99 ? -13.882 4.487 9.850 1.00 96.88 99 ASN A O 1
ATOM 796 N N . GLY A 1 100 ? -12.329 4.552 11.457 1.00 96.38 100 GLY A N 1
ATOM 797 C CA . GLY A 1 100 ? -11.694 3.279 11.091 1.00 96.38 100 GLY A CA 1
ATOM 798 C C . GLY A 1 100 ? -10.904 3.264 9.776 1.00 96.38 100 GLY A C 1
ATOM 799 O O . GLY A 1 100 ? -10.317 2.238 9.432 1.00 96.38 100 GLY A O 1
ATOM 800 N N . VAL A 1 101 ? -10.829 4.380 9.043 1.00 97.19 101 VAL A N 1
ATOM 801 C CA . VAL A 1 101 ? -10.154 4.460 7.741 1.00 97.19 101 VAL A CA 1
ATOM 802 C C . VAL A 1 101 ? -8.865 5.272 7.830 1.00 97.19 101 VAL A C 1
ATOM 804 O O . VAL A 1 101 ? -8.852 6.413 8.288 1.00 97.19 101 VAL A O 1
ATOM 807 N N . VAL A 1 102 ? -7.769 4.691 7.335 1.00 97.00 102 VAL A N 1
ATOM 808 C CA . VAL A 1 102 ? -6.485 5.377 7.133 1.00 97.00 102 VAL A CA 1
ATOM 809 C C . VAL A 1 102 ? -6.304 5.682 5.648 1.00 97.00 102 VAL A C 1
ATOM 811 O O . VAL A 1 102 ? -6.323 4.777 4.811 1.00 97.00 102 VAL A O 1
ATOM 814 N N . HIS A 1 103 ? -6.103 6.959 5.321 1.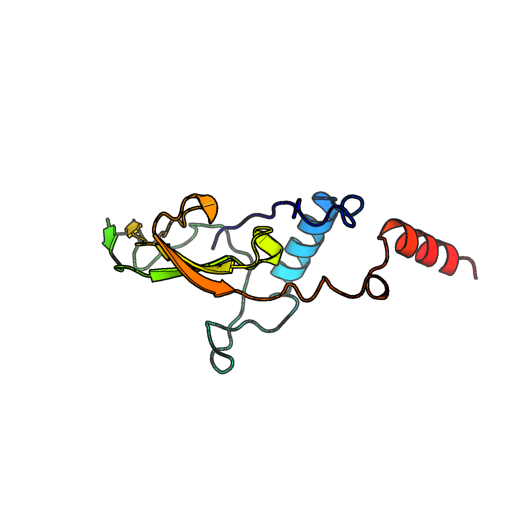00 95.69 103 HIS A N 1
ATOM 815 C CA . HIS A 1 103 ? -5.763 7.407 3.972 1.00 95.69 103 HIS A CA 1
ATOM 816 C C . HIS A 1 103 ? -4.255 7.612 3.857 1.00 95.69 103 HIS A C 1
ATOM 818 O O . HIS A 1 103 ? -3.699 8.533 4.452 1.00 95.69 103 HIS A O 1
ATOM 824 N N . PHE A 1 104 ? -3.598 6.752 3.083 1.00 95.81 104 PHE A N 1
ATOM 825 C CA . PHE A 1 104 ? -2.170 6.872 2.815 1.00 95.81 104 PHE A CA 1
ATOM 826 C C . PHE A 1 104 ? -1.906 7.965 1.782 1.00 95.81 104 PHE A C 1
ATOM 828 O O . PHE A 1 104 ? -2.567 8.012 0.742 1.00 95.81 104 PHE A O 1
ATOM 835 N N . LYS A 1 105 ? -0.908 8.807 2.059 1.00 94.44 105 LYS A N 1
ATOM 836 C CA . LYS A 1 105 ? -0.346 9.737 1.076 1.00 94.44 105 LYS A CA 1
ATOM 837 C C . LYS A 1 105 ? 0.358 8.976 -0.039 1.00 94.44 105 LYS A C 1
ATOM 839 O O . LYS A 1 105 ? 0.898 7.885 0.194 1.00 94.44 105 LYS A O 1
ATOM 844 N N . ARG A 1 106 ? 0.387 9.565 -1.234 1.00 94.81 106 ARG A N 1
ATOM 845 C CA . ARG A 1 106 ? 1.212 9.044 -2.327 1.00 94.81 106 ARG A CA 1
ATOM 846 C C . ARG A 1 106 ? 2.696 9.116 -1.926 1.00 94.81 106 ARG A C 1
ATOM 848 O O . ARG A 1 106 ? 3.062 10.009 -1.160 1.00 94.81 106 ARG A O 1
ATOM 855 N N . PRO A 1 107 ? 3.560 8.200 -2.402 1.00 93.25 107 PRO A N 1
ATOM 856 C CA . PRO A 1 107 ? 4.992 8.226 -2.086 1.00 93.25 107 PRO A CA 1
ATOM 857 C C . PRO A 1 107 ? 5.658 9.602 -2.267 1.00 93.25 107 PRO A C 1
ATOM 859 O O . PRO A 1 107 ? 6.447 10.019 -1.423 1.00 93.25 107 PRO A O 1
ATOM 862 N N . GLU A 1 108 ? 5.304 10.324 -3.327 1.00 91.50 108 GLU A N 1
ATOM 863 C CA . GLU A 1 108 ? 5.798 11.660 -3.677 1.00 91.50 108 GLU A CA 1
ATOM 864 C C . GLU A 1 108 ? 5.270 12.792 -2.773 1.00 91.50 108 GLU A C 1
ATOM 866 O O . GLU A 1 108 ? 5.834 13.882 -2.758 1.00 91.50 108 GLU A O 1
ATOM 871 N N . GLU A 1 109 ? 4.221 12.546 -1.985 1.00 95.00 109 GLU A N 1
ATOM 872 C CA . GLU A 1 109 ? 3.630 13.518 -1.052 1.00 95.00 109 GLU A CA 1
ATOM 873 C C . GLU A 1 109 ? 4.211 13.405 0.372 1.00 95.00 109 GLU A C 1
ATOM 875 O O . GLU A 1 109 ? 3.921 14.232 1.248 1.00 95.00 109 GLU A O 1
ATOM 880 N N . CYS A 1 110 ? 5.028 12.381 0.643 1.00 94.56 110 CYS A N 1
ATOM 881 C CA . CYS A 1 110 ? 5.694 12.204 1.930 1.00 94.56 110 CYS A CA 1
ATOM 882 C C . CYS A 1 110 ? 6.772 13.277 2.139 1.00 94.56 110 CYS A C 1
ATOM 884 O O . CYS A 1 110 ? 7.775 13.321 1.433 1.00 94.56 110 CYS A O 1
ATOM 886 N N . LYS A 1 111 ? 6.596 14.118 3.165 1.00 93.44 111 LYS A N 1
ATOM 887 C CA . LYS A 1 111 ? 7.514 15.234 3.459 1.00 93.44 111 LYS A CA 1
ATOM 888 C C . LYS A 1 111 ? 8.764 14.820 4.236 1.00 93.44 111 LYS A C 1
ATOM 890 O O . LYS A 1 111 ? 9.781 15.499 4.162 1.00 93.44 111 LYS A O 1
ATOM 895 N N . ILE A 1 112 ? 8.684 13.738 5.011 1.00 95.31 112 ILE A N 1
ATOM 896 C CA . ILE A 1 112 ? 9.790 13.265 5.846 1.00 95.31 112 ILE A CA 1
ATOM 897 C C . ILE A 1 112 ? 10.493 12.147 5.088 1.00 95.31 112 ILE A C 1
ATOM 899 O O . ILE A 1 112 ? 10.052 10.997 5.104 1.00 95.31 112 ILE A O 1
ATOM 903 N N . VAL A 1 113 ? 11.580 12.504 4.409 1.00 95.25 113 VAL A N 1
ATOM 904 C CA . VAL A 1 113 ? 12.417 11.569 3.653 1.00 95.25 113 VAL A CA 1
ATOM 905 C C . VAL A 1 113 ? 13.829 11.620 4.213 1.00 95.25 113 VAL A C 1
ATOM 907 O O . VAL A 1 113 ? 14.484 12.658 4.161 1.00 95.25 113 VAL A O 1
ATOM 910 N N . GLN A 1 114 ? 14.294 10.502 4.765 1.00 94.56 114 GLN A N 1
ATOM 911 C CA . GLN A 1 114 ? 15.621 10.403 5.365 1.00 94.56 114 GLN A CA 1
ATOM 912 C C . GLN A 1 114 ? 16.533 9.538 4.488 1.00 94.56 114 GLN A C 1
ATOM 914 O O . GLN A 1 114 ? 16.175 8.396 4.177 1.00 94.56 114 GLN A O 1
ATOM 919 N N . PRO A 1 115 ? 17.704 10.042 4.065 1.00 94.62 115 PRO A N 1
ATOM 920 C CA . PRO A 1 115 ? 18.676 9.230 3.348 1.00 94.62 115 PRO A CA 1
ATOM 921 C C . PRO A 1 115 ? 19.267 8.172 4.286 1.00 94.62 115 PRO A C 1
ATOM 923 O O . PRO A 1 115 ? 19.585 8.463 5.434 1.00 94.62 115 PRO A O 1
ATOM 926 N N . ILE A 1 116 ? 19.430 6.947 3.786 1.00 94.50 116 ILE A N 1
ATOM 927 C CA . ILE A 1 116 ? 20.051 5.845 4.533 1.00 94.50 116 ILE A CA 1
ATOM 928 C C . ILE A 1 116 ? 21.474 5.632 4.029 1.00 94.50 116 ILE A C 1
ATOM 930 O O . ILE A 1 116 ? 22.433 5.760 4.784 1.00 94.50 116 ILE A O 1
ATOM 934 N N . ARG A 1 117 ? 21.618 5.279 2.747 1.00 92.50 117 ARG A N 1
ATOM 935 C CA . ARG A 1 117 ? 22.918 5.022 2.114 1.00 92.50 117 ARG A CA 1
ATOM 936 C C . ARG A 1 117 ? 22.812 5.021 0.597 1.00 92.50 117 ARG A C 1
ATOM 938 O O . ARG A 1 117 ? 21.755 4.731 0.040 1.00 92.50 117 ARG A O 1
ATOM 945 N N . LYS A 1 118 ? 23.942 5.239 -0.074 1.00 90.75 118 LYS A N 1
ATOM 946 C CA . LYS A 1 118 ? 24.054 4.988 -1.514 1.00 90.75 118 LYS A CA 1
ATOM 947 C C . LYS A 1 118 ? 24.113 3.484 -1.771 1.00 90.75 118 LYS A C 1
ATOM 949 O O . LYS A 1 118 ? 24.842 2.765 -1.087 1.00 90.75 118 LYS A O 1
ATOM 954 N N . ILE A 1 119 ? 23.358 3.016 -2.753 1.00 87.31 119 ILE A N 1
ATOM 955 C CA . ILE A 1 119 ? 23.381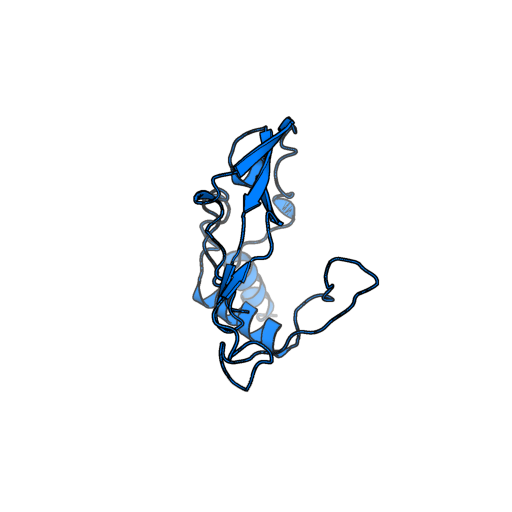 1.635 -3.227 1.00 87.31 119 ILE A CA 1
ATOM 956 C C . ILE A 1 119 ? 23.650 1.686 -4.726 1.00 87.31 119 ILE A C 1
ATOM 958 O O . ILE A 1 119 ? 23.078 2.503 -5.446 1.00 87.31 119 ILE A O 1
ATOM 962 N N . LYS A 1 120 ? 24.567 0.836 -5.191 1.00 73.75 120 LYS A N 1
ATOM 963 C CA . LYS A 1 120 ? 24.804 0.670 -6.622 1.00 73.75 120 LYS A CA 1
ATOM 964 C C . LYS A 1 120 ? 23.618 -0.101 -7.188 1.00 73.75 120 LYS A C 1
ATOM 966 O O . LYS A 1 120 ? 23.320 -1.181 -6.684 1.00 73.75 120 LYS A O 1
ATOM 971 N N . ASP A 1 121 ? 22.954 0.465 -8.187 1.00 66.12 121 ASP A N 1
ATOM 972 C CA . ASP A 1 121 ? 21.898 -0.244 -8.897 1.00 66.12 121 ASP A CA 1
ATOM 973 C C . ASP A 1 121 ? 22.501 -1.507 -9.527 1.00 66.12 121 ASP A C 1
ATOM 975 O O . ASP A 1 121 ? 23.380 -1.445 -10.392 1.00 66.12 121 ASP A O 1
ATOM 979 N N . VAL A 1 122 ? 22.115 -2.662 -8.993 1.00 60.31 122 VAL A N 1
ATOM 980 C CA . VAL A 1 122 ? 22.446 -3.964 -9.562 1.00 60.31 122 VAL A CA 1
ATOM 981 C C . VAL A 1 122 ? 21.347 -4.231 -10.574 1.00 60.31 122 VAL A C 1
ATOM 983 O O . VAL A 1 122 ? 20.289 -4.725 -10.208 1.00 60.31 122 VAL A O 1
ATOM 986 N N . GLY A 1 123 ? 21.580 -3.774 -11.807 1.00 54.09 123 GLY A N 1
ATOM 987 C CA . GLY A 1 123 ? 20.587 -3.672 -12.876 1.00 54.09 123 GLY A CA 1
ATOM 988 C C . GLY A 1 123 ? 19.565 -4.814 -12.972 1.00 54.09 123 GLY A C 1
ATOM 989 O O . GLY A 1 123 ? 19.804 -5.956 -12.579 1.00 54.09 123 GLY A O 1
ATOM 990 N N . GLY A 1 124 ? 18.404 -4.447 -13.518 1.00 55.78 124 GLY A N 1
ATOM 991 C CA . GLY A 1 124 ? 17.162 -5.212 -13.504 1.00 55.78 124 GLY A CA 1
ATOM 992 C C . GLY A 1 124 ? 17.235 -6.669 -13.968 1.00 55.78 124 GLY A C 1
ATOM 993 O O . GLY A 1 124 ? 18.128 -7.101 -14.693 1.00 55.78 124 GLY A O 1
ATOM 994 N N . HIS A 1 125 ? 16.218 -7.409 -13.519 1.00 55.78 125 HIS A N 1
ATOM 995 C CA . HIS A 1 125 ? 15.922 -8.806 -13.829 1.00 55.78 125 HIS A CA 1
ATOM 996 C C . HIS A 1 125 ? 16.373 -9.237 -15.236 1.00 55.78 125 HIS A C 1
ATOM 998 O O . HIS A 1 125 ? 16.048 -8.583 -16.223 1.00 55.78 125 HIS A O 1
ATOM 1004 N N . ASN A 1 126 ? 17.073 -10.374 -15.316 1.00 55.00 126 ASN A N 1
ATOM 1005 C CA . ASN A 1 126 ? 17.565 -10.970 -16.560 1.00 55.00 126 ASN A CA 1
ATOM 1006 C C . ASN A 1 126 ? 16.464 -10.995 -17.638 1.00 55.00 126 ASN A C 1
ATOM 1008 O O . ASN A 1 126 ? 15.476 -11.710 -17.485 1.00 55.00 126 ASN A O 1
ATOM 1012 N N . GLN A 1 127 ? 16.645 -10.233 -18.722 1.00 56.03 127 GLN A N 1
ATOM 1013 C CA . GLN A 1 127 ? 15.670 -10.112 -19.816 1.00 56.03 127 GLN A CA 1
ATOM 1014 C C . GLN A 1 127 ? 15.311 -11.468 -20.442 1.00 56.03 127 GLN A C 1
ATOM 1016 O O . GLN A 1 127 ? 14.198 -11.639 -20.920 1.00 56.03 127 GLN A O 1
ATOM 1021 N N . LYS A 1 128 ? 16.198 -12.470 -20.347 1.00 59.25 128 LYS A N 1
ATOM 1022 C CA . LYS A 1 128 ? 15.932 -13.845 -20.803 1.00 59.25 128 LYS A CA 1
ATOM 1023 C C . LYS A 1 128 ? 14.843 -14.577 -20.004 1.00 59.25 128 LYS A C 1
ATOM 1025 O O . LYS A 1 128 ? 14.451 -15.666 -20.398 1.00 59.25 128 LYS A O 1
ATOM 1030 N N . LEU A 1 129 ? 14.401 -14.032 -18.868 1.00 58.19 129 LEU A N 1
ATOM 1031 C CA . LEU A 1 129 ? 13.323 -14.593 -18.044 1.00 58.19 129 LEU A CA 1
ATOM 1032 C C . LEU A 1 129 ? 11.937 -14.043 -18.412 1.00 58.19 129 LEU A C 1
ATOM 1034 O O . LEU A 1 129 ? 10.953 -14.435 -17.785 1.00 58.19 129 LEU A O 1
ATOM 1038 N N . PHE A 1 130 ? 11.851 -13.121 -19.374 1.00 60.69 130 PHE A N 1
ATOM 1039 C CA . PHE A 1 130 ? 10.594 -12.521 -19.806 1.00 60.69 130 PHE A CA 1
ATOM 1040 C C . PHE A 1 130 ? 10.323 -12.877 -21.263 1.00 60.69 130 PHE A C 1
ATOM 1042 O O . PHE A 1 130 ? 11.207 -12.788 -22.109 1.00 60.69 130 PHE A O 1
ATOM 1049 N N . GLU A 1 131 ? 9.080 -13.244 -21.543 1.00 63.00 131 GLU A N 1
ATOM 1050 C CA . GLU A 1 131 ? 8.575 -13.491 -22.887 1.00 63.00 131 GLU A CA 1
ATOM 1051 C C . GLU A 1 131 ? 7.374 -12.576 -23.124 1.00 63.00 131 GLU A C 1
ATOM 1053 O O . GLU A 1 131 ? 6.560 -12.357 -22.216 1.00 63.00 131 GLU A O 1
ATOM 1058 N N . SER A 1 132 ? 7.291 -11.993 -24.322 1.00 66.06 132 SER A N 1
ATOM 1059 C CA . SER A 1 132 ? 6.152 -11.162 -24.699 1.00 66.06 132 SER A CA 1
ATOM 1060 C C . SER A 1 132 ? 4.878 -12.002 -24.712 1.00 66.06 132 SER A C 1
ATOM 1062 O O . SER A 1 132 ? 4.882 -13.167 -25.105 1.00 66.06 132 SER A O 1
ATOM 1064 N N . VAL A 1 133 ? 3.759 -11.399 -24.315 1.00 62.69 133 VAL A N 1
ATOM 1065 C CA . VAL A 1 133 ? 2.448 -12.060 -24.382 1.00 62.69 133 VAL A CA 1
ATOM 1066 C C . VAL A 1 133 ? 2.104 -12.442 -25.809 1.00 62.69 133 VAL A C 1
ATOM 1068 O O . VAL A 1 133 ? 1.544 -13.512 -26.018 1.00 62.69 133 VAL A O 1
ATOM 1071 N N . ASP A 1 134 ? 2.432 -11.574 -26.764 1.00 70.00 134 ASP A N 1
ATOM 1072 C CA . ASP A 1 134 ? 2.127 -11.803 -28.171 1.00 70.00 134 ASP A CA 1
ATOM 1073 C C . ASP A 1 134 ? 2.959 -12.969 -28.717 1.00 70.00 134 ASP A C 1
ATOM 1075 O O . ASP A 1 134 ? 2.416 -13.838 -29.396 1.00 70.00 134 ASP A O 1
ATOM 1079 N N . ASP A 1 135 ? 4.236 -13.057 -28.334 1.00 71.06 135 ASP A N 1
ATOM 1080 C CA . ASP A 1 135 ? 5.123 -14.155 -28.731 1.00 71.06 135 ASP A CA 1
ATOM 1081 C C . ASP A 1 135 ? 4.671 -15.489 -28.121 1.00 71.06 135 ASP A C 1
ATOM 1083 O O . ASP A 1 135 ? 4.542 -16.483 -28.837 1.00 71.06 135 ASP A O 1
ATOM 1087 N N . LEU A 1 136 ? 4.335 -15.503 -26.825 1.00 67.88 136 LEU A N 1
ATOM 1088 C CA . LEU A 1 136 ? 3.802 -16.689 -26.150 1.00 67.88 136 LEU A CA 1
ATOM 1089 C C . LEU A 1 136 ? 2.452 -17.123 -26.746 1.00 67.88 136 LEU A C 1
ATOM 1091 O O . LEU A 1 136 ? 2.203 -18.312 -26.936 1.00 67.88 136 LEU A O 1
ATOM 1095 N N . TYR A 1 137 ? 1.574 -16.170 -27.067 1.00 67.81 137 TYR A N 1
ATOM 1096 C CA . TYR A 1 137 ? 0.277 -16.450 -27.685 1.00 67.81 137 TYR A CA 1
ATOM 1097 C C . TYR A 1 137 ? 0.437 -17.051 -29.087 1.00 67.81 137 TYR A C 1
ATOM 1099 O O . TYR A 1 137 ? -0.228 -18.032 -29.416 1.00 67.81 137 TYR A O 1
ATOM 1107 N N . GLN A 1 138 ? 1.367 -16.526 -29.890 1.00 74.12 138 GLN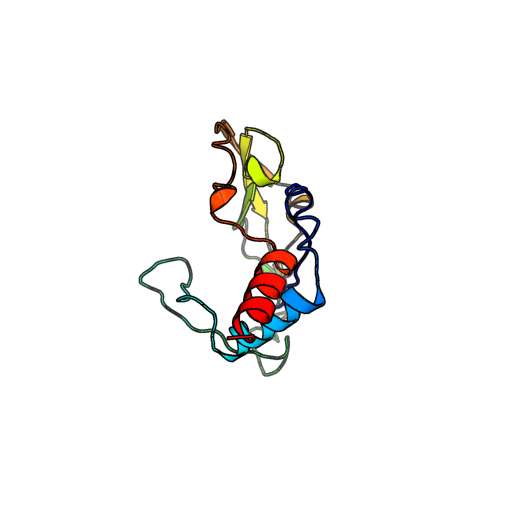 A N 1
ATOM 1108 C CA . GLN A 1 138 ? 1.707 -17.085 -31.201 1.00 74.12 138 GLN A CA 1
ATOM 1109 C C . GLN A 1 138 ? 2.309 -18.492 -31.096 1.00 74.12 138 GLN A C 1
ATOM 1111 O O . GLN A 1 138 ? 1.992 -19.351 -31.917 1.00 74.12 138 GLN A O 1
ATOM 1116 N N . GLN A 1 139 ? 3.145 -18.759 -30.088 1.00 74.69 139 GLN A N 1
ATOM 1117 C CA . GLN A 1 139 ? 3.676 -20.102 -29.838 1.00 74.69 139 GLN A CA 1
ATOM 1118 C C . GLN A 1 139 ? 2.584 -21.097 -29.434 1.00 74.69 139 GLN A C 1
ATOM 1120 O O . GLN A 1 139 ? 2.589 -22.224 -29.923 1.00 74.69 139 GLN A O 1
ATOM 1125 N N . MET A 1 140 ? 1.638 -20.683 -28.586 1.00 67.00 140 MET A N 1
ATOM 1126 C CA . MET A 1 140 ? 0.517 -21.532 -28.172 1.00 67.00 140 MET A CA 1
ATOM 1127 C C . MET A 1 140 ? -0.412 -21.867 -29.343 1.00 67.00 140 MET A C 1
ATOM 1129 O O . MET A 1 140 ? -0.736 -23.032 -29.525 1.00 67.00 140 MET A O 1
ATOM 1133 N N . ILE A 1 141 ? -0.766 -20.888 -30.186 1.00 69.50 141 ILE A N 1
ATOM 1134 C CA . ILE A 1 141 ? -1.601 -21.139 -31.375 1.00 69.50 141 ILE A CA 1
ATOM 1135 C C . ILE A 1 141 ? -0.901 -22.078 -32.362 1.00 69.50 141 ILE A C 1
ATOM 1137 O O . ILE A 1 141 ? -1.528 -22.984 -32.895 1.00 69.50 141 ILE A O 1
ATOM 1141 N N . ARG A 1 142 ? 0.407 -21.903 -32.592 1.00 56.44 142 ARG A N 1
ATOM 1142 C CA . ARG A 1 142 ? 1.177 -22.789 -33.485 1.00 56.44 142 ARG A CA 1
ATOM 1143 C C . ARG A 1 142 ? 1.359 -24.208 -32.933 1.00 56.44 142 ARG A C 1
ATOM 1145 O O . ARG A 1 142 ? 1.733 -25.098 -33.691 1.00 56.44 142 ARG A O 1
ATOM 1152 N N . GLY A 1 143 ? 1.158 -24.411 -31.631 1.00 51.09 143 GLY A N 1
ATOM 1153 C CA . GLY A 1 143 ? 1.254 -25.712 -30.969 1.00 51.09 143 GLY A CA 1
ATOM 1154 C C . GLY A 1 143 ? 0.010 -26.592 -31.121 1.00 51.09 143 GLY A C 1
ATOM 1155 O O . GLY A 1 143 ? 0.134 -27.800 -30.951 1.00 51.09 143 GLY A O 1
ATOM 1156 N N . ASP A 1 144 ? -1.138 -26.009 -31.478 1.00 47.72 144 ASP A N 1
ATOM 1157 C CA . ASP A 1 144 ? -2.416 -26.719 -31.656 1.00 47.72 144 ASP A CA 1
ATOM 1158 C C . ASP A 1 144 ? -2.631 -27.240 -33.101 1.00 47.72 144 ASP A C 1
ATOM 1160 O O . ASP A 1 144 ? -3.638 -27.888 -33.376 1.00 47.72 144 ASP A O 1
ATOM 1164 N N . ASP A 1 145 ? -1.672 -27.016 -34.013 1.00 46.50 145 ASP A N 1
ATOM 1165 C CA . ASP A 1 145 ? -1.676 -27.508 -35.408 1.00 46.50 145 ASP A CA 1
ATOM 1166 C C . ASP A 1 145 ? -0.823 -28.792 -35.607 1.00 46.50 145 ASP A C 1
ATOM 1168 O O . ASP A 1 145 ? -0.231 -29.009 -36.672 1.00 46.50 145 ASP A O 1
ATOM 1172 N N . LYS A 1 146 ? -0.722 -29.661 -34.590 1.00 39.19 146 LYS A N 1
ATOM 1173 C CA . LYS A 1 146 ? -0.102 -30.998 -34.704 1.00 39.19 146 LYS A CA 1
ATOM 1174 C C . LYS A 1 146 ? -0.955 -32.111 -34.118 1.00 39.19 146 LYS A C 1
ATOM 1176 O O . LYS A 1 146 ? -1.425 -31.955 -32.973 1.00 39.19 146 LYS A O 1
#